Protein AF-A0A6V7LZA1-F1 (afdb_monomer_lite)

Organism: NCBI:txid1563983

Sequence (175 aa):
FEWQAIDECKSKISPNLWAVKDRGKIFFNINVDDVEKIQALRSIDNIYVVANIEYFKYADKTEEDEESQLLMFKESINENRDHMKKSLEIWKKMTHFPGKLYPSMEEYEAAKTLHEVEKEKIKNEKIENDNVKMVASRGCDPAEGNESTVLSFRVTCERTGNHKFDSNQIASLIG

pLDDT: mean 76.72, std 13.85, range [41.72, 94.38]

Structure (mmCIF, N/CA/C/O backbone):
data_AF-A0A6V7LZA1-F1
#
_entry.id   AF-A0A6V7LZA1-F1
#
loop_
_atom_site.group_PDB
_atom_site.id
_atom_site.type_symbol
_atom_site.label_atom_id
_atom_site.label_alt_id
_atom_site.label_comp_id
_atom_site.label_asym_id
_atom_site.label_entity_id
_atom_site.label_seq_id
_atom_site.pdbx_PDB_ins_code
_atom_site.Cartn_x
_atom_site.Cartn_y
_atom_site.Cartn_z
_atom_site.occupancy
_atom_site.B_iso_or_equiv
_atom_site.auth_seq_id
_atom_site.auth_comp_id
_atom_site.auth_asym_id
_atom_site.auth_atom_id
_atom_site.pdbx_PDB_model_num
ATOM 1 N N . PHE A 1 1 ? 21.806 -4.181 -6.916 1.00 86.31 1 PHE A N 1
ATOM 2 C CA . PHE A 1 1 ? 20.768 -5.230 -7.023 1.00 86.31 1 PHE A CA 1
ATOM 3 C C . PHE A 1 1 ? 19.509 -4.703 -7.708 1.00 86.31 1 PHE A C 1
ATOM 5 O O . PHE A 1 1 ? 18.864 -5.432 -8.444 1.00 86.31 1 PHE A O 1
ATOM 12 N N . GLU A 1 2 ? 19.210 -3.415 -7.562 1.00 92.38 2 GLU A N 1
ATOM 13 C CA . GLU A 1 2 ? 18.059 -2.717 -8.138 1.00 92.38 2 GLU A CA 1
ATOM 14 C C . GLU A 1 2 ? 17.986 -2.830 -9.669 1.00 92.38 2 GLU A C 1
ATOM 16 O O . GLU A 1 2 ? 16.919 -3.090 -10.208 1.00 92.38 2 GLU A O 1
ATOM 21 N N . TRP A 1 3 ? 19.115 -2.701 -10.378 1.00 92.94 3 TRP A N 1
ATOM 22 C CA . TRP A 1 3 ? 19.151 -2.883 -11.837 1.00 92.94 3 TRP A CA 1
ATOM 23 C C . TRP A 1 3 ? 18.788 -4.305 -12.268 1.00 92.94 3 TRP A C 1
ATOM 25 O O . TRP A 1 3 ? 17.999 -4.477 -13.186 1.00 92.94 3 TRP A O 1
ATOM 35 N N . GLN A 1 4 ? 19.286 -5.312 -11.549 1.00 93.81 4 GLN A N 1
ATOM 36 C CA . GLN A 1 4 ? 18.942 -6.708 -11.807 1.00 93.81 4 GLN A CA 1
ATOM 37 C C . GLN A 1 4 ? 17.446 -6.968 -11.575 1.00 93.81 4 GLN A C 1
ATOM 39 O O . GLN A 1 4 ? 16.822 -7.668 -12.365 1.00 93.81 4 GLN A O 1
ATOM 44 N N . ALA A 1 5 ? 16.857 -6.365 -10.537 1.00 93.38 5 ALA A N 1
ATOM 45 C CA . ALA A 1 5 ? 15.418 -6.440 -10.305 1.00 93.38 5 ALA A CA 1
ATOM 46 C C . ALA A 1 5 ? 14.613 -5.771 -11.434 1.00 93.38 5 ALA A C 1
ATOM 48 O O . ALA A 1 5 ? 13.620 -6.330 -11.888 1.00 93.38 5 ALA A O 1
ATOM 49 N N . ILE A 1 6 ? 15.066 -4.621 -11.948 1.00 93.62 6 ILE A N 1
ATOM 50 C CA . ILE A 1 6 ? 14.434 -3.956 -13.101 1.00 93.62 6 ILE A CA 1
ATOM 51 C C . ILE A 1 6 ? 14.493 -4.838 -14.352 1.00 93.62 6 ILE A C 1
ATOM 53 O O . ILE A 1 6 ? 13.484 -4.972 -15.048 1.00 93.62 6 ILE A O 1
ATOM 57 N N . ASP A 1 7 ? 15.645 -5.443 -14.635 1.00 94.38 7 ASP A N 1
ATOM 58 C CA . ASP A 1 7 ? 15.818 -6.320 -15.795 1.00 94.38 7 ASP A CA 1
ATOM 59 C C . ASP A 1 7 ? 14.941 -7.575 -15.681 1.00 94.38 7 ASP A C 1
ATOM 61 O O . ASP A 1 7 ? 14.301 -7.980 -16.655 1.00 94.38 7 ASP A O 1
ATOM 65 N N . GLU A 1 8 ? 14.832 -8.152 -14.480 1.00 94.31 8 GLU A N 1
ATOM 66 C CA . GLU A 1 8 ? 13.926 -9.269 -14.213 1.00 94.31 8 GLU A CA 1
ATOM 67 C C . GLU A 1 8 ? 12.459 -8.877 -14.447 1.00 94.31 8 GLU A C 1
ATOM 69 O O . GLU A 1 8 ? 11.737 -9.605 -15.135 1.00 94.31 8 GLU A O 1
ATOM 74 N N . CYS A 1 9 ? 12.028 -7.714 -13.948 1.00 92.75 9 CYS A N 1
ATOM 75 C CA . CYS A 1 9 ? 10.672 -7.213 -14.165 1.00 92.75 9 CYS A CA 1
ATOM 76 C C . CYS A 1 9 ? 10.370 -7.014 -15.658 1.00 92.75 9 CYS A C 1
ATOM 78 O O . CYS A 1 9 ? 9.309 -7.422 -16.131 1.00 92.75 9 CYS A O 1
ATOM 80 N N . LYS A 1 10 ? 11.303 -6.440 -16.427 1.00 92.88 10 LYS A N 1
ATOM 81 C CA . LYS A 1 10 ? 11.119 -6.249 -17.875 1.00 92.88 10 LYS A CA 1
ATOM 82 C C . LYS A 1 10 ? 11.044 -7.568 -18.641 1.00 92.88 10 LYS A C 1
ATOM 84 O O . LYS A 1 10 ? 10.273 -7.684 -19.587 1.00 92.88 10 LYS A O 1
ATOM 89 N N . SER A 1 11 ? 11.823 -8.562 -18.223 1.00 92.62 11 SER A N 1
ATOM 90 C CA . SER A 1 11 ? 11.848 -9.883 -18.855 1.00 92.62 11 SER A CA 1
ATOM 91 C C . SER A 1 11 ? 10.587 -10.703 -18.559 1.00 92.62 11 SER A C 1
ATOM 93 O O . SER A 1 11 ? 10.009 -11.303 -19.463 1.00 92.62 11 SER A O 1
ATOM 95 N N . LYS A 1 12 ? 10.131 -10.717 -17.298 1.00 91.19 12 LYS A N 1
ATOM 96 C CA . LYS A 1 12 ? 9.034 -11.589 -16.846 1.00 91.19 12 LYS A CA 1
ATOM 97 C C . LYS A 1 12 ? 7.644 -10.959 -16.925 1.00 91.19 12 LYS A C 1
ATOM 99 O O . LYS A 1 12 ? 6.669 -11.690 -17.081 1.00 91.19 12 LYS A O 1
ATOM 104 N N . ILE A 1 13 ? 7.535 -9.638 -16.782 1.00 90.88 13 ILE A N 1
ATOM 105 C CA . ILE A 1 13 ? 6.243 -8.939 -16.741 1.00 90.88 13 ILE A CA 1
ATOM 106 C C . ILE A 1 13 ? 5.939 -8.335 -18.108 1.00 90.88 13 ILE A C 1
ATOM 108 O O . ILE A 1 13 ? 4.997 -8.756 -18.777 1.00 90.88 13 ILE A O 1
ATOM 112 N N . SER A 1 14 ? 6.735 -7.347 -18.520 1.00 88.88 14 SER A N 1
ATOM 113 C CA . SER A 1 14 ? 6.555 -6.644 -19.788 1.00 88.88 14 SER A CA 1
ATOM 114 C C . SER A 1 14 ? 7.842 -5.928 -20.206 1.00 88.88 14 SER A C 1
ATOM 116 O O . SER A 1 14 ? 8.372 -5.145 -19.413 1.00 88.88 14 SER A O 1
ATOM 118 N N . PRO A 1 15 ? 8.310 -6.084 -21.460 1.00 88.44 15 PRO A N 1
ATOM 119 C CA . PRO A 1 15 ? 9.505 -5.391 -21.952 1.00 88.44 15 PRO A CA 1
ATOM 120 C C . PRO A 1 15 ? 9.412 -3.862 -21.864 1.00 88.44 15 PRO A C 1
ATOM 122 O O . PRO A 1 15 ? 10.424 -3.183 -21.697 1.00 88.44 15 PRO A O 1
ATOM 125 N N . ASN A 1 16 ? 8.190 -3.324 -21.938 1.00 88.25 16 ASN A N 1
ATOM 126 C CA . ASN A 1 16 ? 7.904 -1.889 -21.909 1.00 88.25 16 ASN A CA 1
ATOM 127 C C . ASN A 1 16 ? 7.603 -1.365 -20.495 1.00 88.25 16 ASN A C 1
ATOM 129 O O . ASN A 1 16 ? 7.091 -0.256 -20.345 1.00 88.25 16 ASN A O 1
ATOM 133 N N . LEU A 1 17 ? 7.882 -2.154 -19.454 1.00 89.69 17 LEU A N 1
ATOM 134 C CA . LEU A 1 17 ? 7.639 -1.754 -18.075 1.00 89.69 17 LEU A CA 1
ATOM 135 C C . LEU A 1 17 ? 8.499 -0.539 -17.700 1.00 89.69 17 LEU A C 1
ATOM 137 O O . LEU A 1 17 ? 9.735 -0.587 -17.724 1.00 89.69 17 LEU A O 1
ATOM 141 N N . TRP A 1 18 ? 7.827 0.538 -17.299 1.00 90.69 18 TRP A N 1
ATOM 142 C CA . TRP A 1 18 ? 8.476 1.701 -16.711 1.00 90.69 18 TRP A CA 1
ATOM 143 C C . TRP A 1 18 ? 8.736 1.458 -15.222 1.00 90.69 18 TRP A C 1
ATOM 145 O O . TRP A 1 18 ? 7.796 1.278 -14.446 1.00 90.69 18 TRP A O 1
ATOM 155 N N . ALA A 1 19 ? 10.013 1.463 -14.837 1.00 92.06 19 ALA A N 1
ATOM 156 C CA . ALA A 1 19 ? 10.451 1.279 -13.460 1.00 92.06 19 ALA A CA 1
ATOM 157 C C . ALA A 1 19 ? 11.422 2.390 -13.040 1.00 92.06 19 ALA A C 1
ATOM 159 O O . ALA A 1 19 ? 12.367 2.713 -13.762 1.00 92.06 19 ALA A O 1
ATOM 160 N N . VAL A 1 20 ? 11.197 2.951 -11.855 1.00 91.81 20 VAL A N 1
ATOM 161 C CA . VAL A 1 20 ? 12.027 3.981 -11.224 1.00 91.81 20 VAL A CA 1
ATOM 162 C C . VAL A 1 20 ? 12.777 3.351 -10.057 1.00 91.81 20 VAL A C 1
ATOM 164 O O . VAL A 1 20 ? 12.181 2.660 -9.234 1.00 91.81 20 VAL A O 1
ATOM 167 N N . LYS A 1 21 ? 14.088 3.585 -9.972 1.00 92.75 21 LYS A N 1
ATOM 168 C CA . LYS A 1 21 ? 14.922 3.082 -8.873 1.00 92.75 21 LYS A CA 1
ATOM 169 C C . LYS A 1 21 ? 15.137 4.140 -7.801 1.00 92.75 21 LYS A C 1
ATOM 171 O O . LYS A 1 21 ? 15.377 5.303 -8.116 1.00 92.75 21 LYS A O 1
ATOM 176 N N . ASP A 1 22 ? 15.183 3.689 -6.562 1.00 90.62 22 ASP A N 1
ATOM 177 C CA . ASP A 1 22 ? 15.712 4.420 -5.417 1.00 90.62 22 ASP A CA 1
ATOM 178 C C . ASP A 1 22 ? 16.571 3.449 -4.580 1.00 90.62 22 ASP A C 1
ATOM 180 O O . ASP A 1 22 ? 16.661 2.258 -4.887 1.00 90.62 22 ASP A O 1
ATOM 184 N N . ARG A 1 23 ? 17.283 3.933 -3.563 1.00 90.06 23 ARG A N 1
ATOM 185 C CA . ARG A 1 23 ? 18.192 3.100 -2.767 1.00 90.06 23 ARG A CA 1
ATOM 186 C C . ARG A 1 23 ? 17.425 1.951 -2.103 1.00 90.06 23 ARG A C 1
ATOM 188 O O . ARG A 1 23 ? 16.604 2.186 -1.220 1.00 90.06 23 ARG A O 1
ATOM 195 N N . GLY A 1 24 ? 17.727 0.713 -2.504 1.00 88.50 24 GLY A N 1
ATOM 196 C CA . GLY A 1 24 ? 17.109 -0.495 -1.953 1.00 88.50 24 GLY A CA 1
ATOM 197 C C . GLY A 1 24 ? 15.640 -0.717 -2.332 1.00 88.50 24 GLY A C 1
ATOM 198 O O . GLY A 1 24 ? 15.011 -1.595 -1.749 1.00 88.50 24 GLY A O 1
ATOM 199 N N . LYS A 1 25 ? 15.074 0.051 -3.274 1.00 91.31 25 LYS A N 1
ATOM 200 C CA . LYS A 1 25 ? 13.674 -0.099 -3.705 1.00 91.31 25 LYS A CA 1
ATOM 201 C C . LYS A 1 25 ? 13.485 0.269 -5.175 1.00 91.31 25 LYS A C 1
ATOM 203 O O . LYS A 1 25 ? 14.195 1.112 -5.721 1.00 91.31 25 LYS A O 1
ATOM 208 N N . ILE A 1 26 ? 12.505 -0.355 -5.816 1.00 93.19 26 ILE A N 1
ATOM 209 C CA . ILE A 1 26 ? 12.081 -0.015 -7.175 1.00 93.19 26 ILE A CA 1
ATOM 210 C C . ILE A 1 26 ? 10.573 0.217 -7.188 1.00 93.19 26 ILE A C 1
ATOM 212 O O . ILE A 1 26 ? 9.830 -0.468 -6.491 1.00 93.19 26 ILE A O 1
ATOM 216 N N . PHE A 1 27 ? 10.134 1.185 -7.982 1.00 92.25 27 PHE A N 1
ATOM 217 C CA . PHE A 1 27 ? 8.733 1.534 -8.177 1.00 92.25 27 PHE A CA 1
ATOM 218 C C . PHE A 1 27 ? 8.367 1.275 -9.626 1.00 92.25 27 PHE A C 1
ATOM 220 O O . PHE A 1 27 ? 9.089 1.696 -10.527 1.00 92.25 27 PHE A O 1
ATOM 227 N N . PHE A 1 28 ? 7.260 0.592 -9.865 1.00 92.12 28 PHE A N 1
ATOM 228 C CA . PHE A 1 28 ? 6.790 0.295 -11.209 1.00 92.12 28 PHE A CA 1
ATOM 229 C C . PHE A 1 28 ? 5.278 0.075 -11.185 1.00 92.12 28 PHE A C 1
ATOM 231 O O . PHE A 1 28 ? 4.717 -0.321 -10.164 1.00 92.12 28 PHE A O 1
ATOM 238 N N . ASN A 1 29 ? 4.628 0.337 -12.316 1.00 90.56 29 ASN A N 1
ATOM 239 C CA . ASN A 1 29 ? 3.186 0.160 -12.470 1.00 90.56 29 ASN A CA 1
ATOM 240 C C . ASN A 1 29 ? 2.900 -1.152 -13.194 1.00 90.56 29 ASN A C 1
ATOM 242 O O . ASN A 1 29 ? 3.566 -1.464 -14.178 1.00 90.56 29 ASN A O 1
ATOM 246 N N . ILE A 1 30 ? 1.885 -1.888 -12.750 1.00 89.56 30 ILE A N 1
ATOM 247 C CA . ILE A 1 30 ? 1.487 -3.170 -13.346 1.00 89.56 30 ILE A CA 1
ATOM 248 C C . ILE A 1 30 ? -0.020 -3.277 -13.515 1.00 89.56 30 ILE A C 1
ATOM 250 O O . ILE A 1 30 ? -0.787 -2.580 -12.848 1.00 89.56 30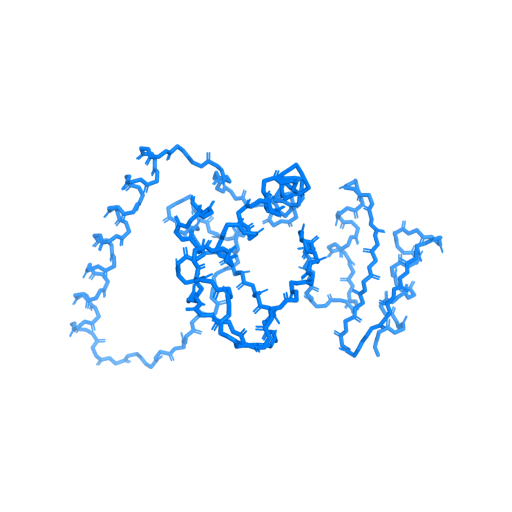 ILE A O 1
ATOM 254 N N . ASN A 1 31 ? -0.437 -4.181 -14.401 1.00 87.62 31 ASN A N 1
ATOM 255 C CA . ASN A 1 31 ? -1.826 -4.600 -14.478 1.00 87.62 31 ASN A CA 1
ATOM 256 C C . ASN A 1 31 ? -2.136 -5.614 -13.359 1.00 87.62 31 ASN A C 1
ATOM 258 O O . ASN A 1 31 ? -1.287 -6.416 -12.978 1.00 87.62 31 ASN A O 1
ATOM 262 N N . VAL A 1 32 ? -3.370 -5.600 -12.855 1.00 84.19 32 VAL A N 1
ATOM 263 C CA . VAL A 1 32 ? -3.872 -6.494 -11.796 1.00 84.19 32 VAL A CA 1
ATOM 264 C C . VAL A 1 32 ? -3.812 -7.973 -12.209 1.00 84.19 32 VAL A C 1
ATOM 266 O O . VAL A 1 32 ? -3.711 -8.864 -11.360 1.00 84.19 32 VAL A O 1
ATOM 269 N N . ASP A 1 33 ? -3.845 -8.243 -13.512 1.00 86.69 33 ASP A N 1
ATOM 270 C CA . ASP A 1 33 ? -3.711 -9.591 -14.074 1.00 86.69 33 ASP A CA 1
ATOM 271 C C . ASP A 1 33 ? -2.272 -10.123 -13.991 1.00 86.69 33 ASP A C 1
ATOM 273 O O . ASP A 1 33 ? -2.058 -11.330 -13.954 1.00 86.69 33 ASP A O 1
ATOM 277 N N . ASP A 1 34 ? -1.281 -9.235 -13.886 1.00 88.06 34 ASP A N 1
ATOM 278 C CA . ASP A 1 34 ? 0.138 -9.596 -13.831 1.00 88.06 34 ASP A CA 1
ATOM 279 C C . ASP A 1 34 ? 0.664 -9.772 -12.394 1.00 88.06 34 ASP A C 1
ATOM 281 O O . ASP A 1 34 ? 1.853 -10.026 -12.203 1.00 88.06 34 ASP A O 1
ATOM 285 N N . VAL A 1 35 ? -0.195 -9.663 -11.371 1.00 86.12 35 VAL A N 1
ATOM 286 C CA . VAL A 1 35 ? 0.198 -9.749 -9.947 1.00 86.12 35 VAL A CA 1
ATOM 287 C C . VAL A 1 35 ? 0.897 -11.075 -9.620 1.00 86.12 35 VAL A C 1
ATOM 289 O O . VAL A 1 35 ? 1.906 -11.079 -8.917 1.00 86.12 35 VAL A O 1
ATOM 292 N N . GLU A 1 36 ? 0.433 -12.190 -10.187 1.00 86.69 36 GLU A N 1
ATOM 293 C CA . GLU A 1 36 ? 1.045 -13.517 -9.998 1.00 86.69 36 GLU A CA 1
ATOM 294 C C . GLU A 1 36 ? 2.476 -13.579 -10.556 1.00 86.69 36 GLU A C 1
ATOM 296 O O . GLU A 1 36 ? 3.358 -14.220 -9.982 1.00 86.69 36 GLU A O 1
ATOM 301 N N . LYS A 1 37 ? 2.758 -12.845 -11.643 1.00 90.00 37 LYS A N 1
ATOM 302 C CA . LYS A 1 37 ? 4.109 -12.770 -12.220 1.00 90.00 37 LYS A CA 1
ATOM 303 C C . LYS A 1 37 ? 5.080 -12.059 -11.281 1.00 90.00 37 LYS A C 1
ATOM 305 O O . LYS A 1 37 ? 6.262 -12.398 -11.275 1.00 90.00 37 LYS A O 1
ATOM 310 N N . ILE A 1 38 ? 4.593 -11.103 -10.483 1.00 88.19 38 ILE A N 1
ATOM 311 C CA . ILE A 1 38 ? 5.414 -10.396 -9.490 1.00 88.19 38 ILE A CA 1
ATOM 312 C C . ILE A 1 38 ? 5.807 -11.338 -8.352 1.00 88.19 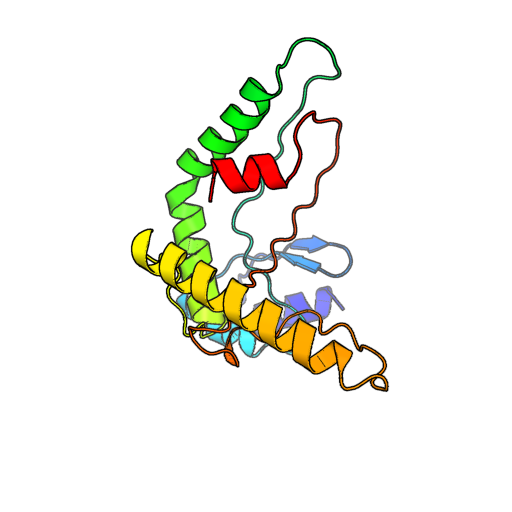38 ILE A C 1
ATOM 314 O O . ILE A 1 38 ? 6.962 -11.338 -7.936 1.00 88.19 38 ILE A O 1
ATOM 318 N N . GLN A 1 39 ? 4.887 -12.185 -7.887 1.00 84.69 39 GLN A N 1
ATOM 319 C CA . GLN A 1 39 ? 5.183 -13.176 -6.844 1.00 84.69 39 GLN A CA 1
ATOM 320 C C . GLN A 1 39 ? 6.264 -14.185 -7.274 1.00 84.69 39 GLN A C 1
ATOM 322 O O . GLN A 1 39 ? 6.946 -14.759 -6.432 1.00 84.69 39 GLN A O 1
ATOM 327 N N . ALA A 1 40 ? 6.460 -14.381 -8.583 1.00 88.50 40 ALA A N 1
ATOM 328 C CA . ALA A 1 40 ? 7.492 -15.256 -9.142 1.00 88.50 40 ALA A CA 1
ATOM 329 C C . ALA A 1 40 ? 8.868 -14.577 -9.346 1.00 88.50 40 ALA A C 1
ATOM 331 O O . ALA A 1 40 ? 9.796 -15.197 -9.896 1.00 88.50 40 ALA A O 1
ATOM 332 N N . LEU A 1 41 ? 9.015 -13.301 -8.973 1.00 91.00 41 LEU A N 1
ATOM 333 C CA . LEU A 1 41 ? 10.292 -12.588 -9.024 1.00 91.00 41 LEU A CA 1
ATOM 334 C C . LEU A 1 41 ? 11.212 -13.065 -7.900 1.00 91.00 41 LEU A C 1
ATOM 336 O O . LEU A 1 41 ? 10.770 -13.316 -6.785 1.00 91.00 41 LEU A O 1
ATOM 340 N N . ARG A 1 42 ? 12.506 -13.200 -8.199 1.00 90.75 42 ARG A N 1
ATOM 341 C CA . ARG A 1 42 ? 13.513 -13.653 -7.222 1.00 90.75 42 ARG A CA 1
ATOM 342 C C . ARG A 1 42 ? 14.483 -12.562 -6.797 1.00 90.75 42 ARG A C 1
ATOM 344 O O . ARG A 1 42 ? 15.174 -12.731 -5.802 1.00 90.75 42 ARG A O 1
ATOM 351 N N . SER A 1 43 ? 14.556 -11.467 -7.547 1.00 90.69 43 SER A N 1
ATOM 352 C CA . SER A 1 43 ? 15.411 -10.319 -7.226 1.00 90.69 43 SER A CA 1
ATOM 353 C C . SER A 1 43 ? 14.701 -9.284 -6.343 1.00 90.69 43 SER A C 1
ATOM 355 O O . SER A 1 43 ? 15.266 -8.220 -6.097 1.00 90.69 43 SER A O 1
ATOM 357 N N . ILE A 1 44 ? 13.466 -9.564 -5.906 1.00 89.12 44 ILE A N 1
ATOM 358 C CA . ILE A 1 44 ? 12.658 -8.708 -5.031 1.00 89.12 44 ILE A CA 1
ATOM 359 C C . ILE A 1 44 ? 12.283 -9.501 -3.783 1.00 89.12 44 ILE A C 1
ATOM 361 O O . ILE A 1 44 ? 11.645 -10.543 -3.888 1.00 89.12 44 ILE A O 1
ATOM 365 N N . ASP A 1 45 ? 12.638 -8.972 -2.613 1.00 86.12 45 ASP A N 1
ATOM 366 C CA . ASP A 1 45 ? 12.359 -9.634 -1.334 1.00 86.12 45 ASP A CA 1
ATOM 367 C C . ASP A 1 45 ? 10.952 -9.329 -0.808 1.00 86.12 45 ASP A C 1
ATOM 369 O O . ASP A 1 45 ? 10.291 -10.185 -0.234 1.00 86.12 45 ASP A O 1
ATOM 373 N N . ASN A 1 46 ? 10.504 -8.080 -0.966 1.00 86.81 46 ASN A N 1
ATOM 374 C CA . ASN A 1 46 ? 9.241 -7.594 -0.422 1.00 86.81 46 ASN A CA 1
ATOM 375 C C . ASN A 1 46 ? 8.501 -6.780 -1.474 1.00 86.81 46 ASN A C 1
ATOM 377 O O . ASN A 1 46 ? 9.103 -5.942 -2.150 1.00 86.81 46 ASN A O 1
ATOM 381 N N . ILE A 1 47 ? 7.189 -6.981 -1.564 1.00 87.44 47 ILE A N 1
ATOM 382 C CA . ILE A 1 47 ? 6.329 -6.235 -2.479 1.00 87.44 47 ILE A CA 1
ATOM 383 C C . ILE A 1 47 ? 5.328 -5.431 -1.658 1.00 87.44 47 ILE A C 1
ATOM 385 O O . ILE A 1 47 ? 4.660 -5.959 -0.772 1.00 87.44 47 ILE A O 1
ATOM 389 N N . TYR A 1 48 ? 5.234 -4.143 -1.971 1.00 87.06 48 TYR A N 1
ATOM 390 C CA . TYR A 1 48 ? 4.318 -3.215 -1.327 1.00 87.06 48 TYR A CA 1
ATOM 391 C C . TYR A 1 48 ? 3.371 -2.642 -2.374 1.00 87.06 48 TYR A C 1
ATOM 393 O O . TYR A 1 48 ? 3.810 -2.175 -3.426 1.00 87.06 48 TYR A O 1
ATOM 401 N N . VAL A 1 49 ? 2.074 -2.652 -2.072 1.00 87.56 49 VAL A N 1
ATOM 402 C CA . VAL A 1 49 ? 1.078 -1.922 -2.857 1.00 87.56 49 VAL A CA 1
ATOM 403 C C . VAL A 1 49 ? 1.044 -0.494 -2.332 1.00 87.56 49 VAL A C 1
ATOM 405 O O . VAL A 1 49 ? 0.710 -0.258 -1.171 1.00 87.56 49 VAL A O 1
ATOM 408 N N . VAL A 1 50 ? 1.418 0.462 -3.175 1.00 85.44 50 VAL A N 1
ATOM 409 C CA . VAL A 1 50 ? 1.391 1.877 -2.805 1.00 85.44 50 VAL A CA 1
ATOM 410 C C . VAL A 1 50 ? -0.021 2.412 -3.017 1.00 85.44 50 VAL A C 1
ATOM 412 O O . VAL A 1 50 ? -0.445 2.622 -4.150 1.00 85.44 50 VAL A O 1
ATOM 415 N N . ALA A 1 51 ? -0.752 2.602 -1.918 1.00 81.94 51 ALA A N 1
ATOM 416 C CA . ALA A 1 51 ? -2.161 2.983 -1.962 1.00 81.94 51 ALA A CA 1
ATOM 417 C C . ALA A 1 51 ? -2.391 4.497 -2.084 1.00 81.94 51 ALA A C 1
ATOM 419 O O . ALA A 1 51 ? -3.364 4.912 -2.702 1.00 81.94 51 ALA A O 1
ATOM 420 N N . ASN A 1 52 ? -1.508 5.327 -1.529 1.00 79.44 52 ASN A N 1
ATOM 421 C CA . ASN A 1 52 ? -1.532 6.772 -1.736 1.00 79.44 52 ASN A CA 1
ATOM 422 C C . ASN A 1 52 ? -0.118 7.353 -1.547 1.00 79.44 52 ASN A C 1
ATOM 424 O O . ASN A 1 52 ? 0.637 6.871 -0.699 1.00 79.44 52 ASN A O 1
ATOM 428 N N . ILE A 1 53 ? 0.239 8.367 -2.336 1.00 76.12 53 ILE A N 1
ATOM 429 C CA . ILE A 1 53 ? 1.428 9.200 -2.138 1.00 76.12 53 ILE A CA 1
ATOM 430 C C . ILE A 1 53 ? 0.963 10.651 -2.166 1.00 76.12 53 ILE A C 1
ATOM 432 O O . ILE A 1 53 ? 0.830 11.250 -3.233 1.00 76.12 53 ILE A O 1
ATOM 436 N N . GLU A 1 54 ? 0.763 11.224 -0.986 1.00 78.19 54 GLU A N 1
ATOM 437 C CA . GLU A 1 54 ? 0.412 12.631 -0.847 1.00 78.19 54 GLU A CA 1
ATOM 438 C C . GLU A 1 54 ? 1.389 13.372 0.051 1.00 78.19 54 GLU A C 1
ATOM 440 O O . GLU A 1 54 ? 1.883 12.855 1.055 1.00 78.19 54 GLU A O 1
ATOM 445 N N . TYR A 1 55 ? 1.658 14.614 -0.340 1.00 76.88 55 TYR A N 1
ATOM 446 C CA . TYR A 1 55 ? 2.539 15.518 0.376 1.00 76.88 55 TYR A CA 1
ATOM 447 C C . TYR A 1 55 ? 1.710 16.642 0.978 1.00 76.88 55 TYR A C 1
ATOM 449 O O . TYR A 1 55 ? 1.378 17.619 0.306 1.00 76.88 55 TYR A O 1
ATOM 457 N N . PHE A 1 56 ? 1.413 16.515 2.265 1.00 75.81 56 PHE A N 1
ATOM 458 C CA . PHE A 1 56 ? 0.766 17.572 3.029 1.00 75.81 56 PHE A CA 1
ATOM 459 C C . PHE A 1 56 ? 1.818 18.587 3.464 1.00 75.81 56 PHE A C 1
ATOM 461 O O . PHE A 1 56 ? 2.790 18.249 4.144 1.00 75.81 56 PHE A O 1
ATOM 468 N N . LYS A 1 57 ? 1.645 19.841 3.046 1.00 72.50 57 LYS A N 1
ATOM 469 C CA . LYS A 1 57 ? 2.462 20.951 3.533 1.00 72.50 57 LYS A CA 1
ATOM 470 C C . LYS A 1 57 ? 1.782 21.517 4.766 1.00 72.50 57 LYS A C 1
ATOM 472 O O . LYS A 1 57 ? 0.712 22.096 4.650 1.00 72.50 57 LYS A O 1
ATOM 477 N N . TYR A 1 58 ? 2.410 21.359 5.920 1.00 70.56 58 TYR A N 1
ATOM 478 C CA . TYR A 1 58 ? 1.953 22.010 7.142 1.00 70.56 58 TYR A CA 1
ATOM 479 C C . TYR A 1 58 ? 2.546 23.413 7.205 1.00 70.56 58 TYR A C 1
ATOM 481 O O . TYR A 1 58 ? 3.749 23.582 6.977 1.00 70.56 58 TYR A O 1
ATOM 489 N N . ALA A 1 59 ? 1.723 24.415 7.508 1.00 62.12 59 ALA A N 1
ATOM 490 C CA . ALA A 1 59 ? 2.234 25.751 7.771 1.00 62.12 59 ALA A CA 1
ATOM 491 C C . ALA A 1 59 ? 3.114 25.740 9.034 1.00 62.12 59 ALA A C 1
ATOM 493 O O . ALA A 1 59 ? 2.757 25.158 10.065 1.00 62.12 59 ALA A O 1
ATOM 494 N N . ASP A 1 60 ? 4.276 26.394 8.966 1.00 57.59 60 ASP A N 1
ATOM 495 C CA . ASP A 1 60 ? 5.189 26.516 10.099 1.00 57.59 60 ASP A CA 1
ATOM 496 C C . ASP A 1 60 ? 4.590 27.443 11.161 1.00 57.59 60 ASP A C 1
ATOM 498 O O . ASP A 1 60 ? 4.798 28.649 11.156 1.00 57.59 60 ASP A O 1
ATOM 502 N N . LYS A 1 61 ? 3.887 26.815 12.108 1.00 59.16 61 LYS A N 1
ATOM 503 C CA . LYS A 1 61 ? 3.440 27.348 13.397 1.00 59.16 61 LYS A CA 1
ATOM 504 C C . LYS A 1 61 ? 2.435 28.513 13.304 1.00 59.16 61 LYS A C 1
ATOM 506 O O . LYS A 1 61 ? 2.665 29.562 12.718 1.00 59.16 61 LYS A O 1
ATOM 511 N N . THR A 1 62 ? 1.375 28.348 14.096 1.00 55.50 62 THR A N 1
ATOM 512 C CA . THR A 1 62 ? 0.478 29.361 14.696 1.00 55.50 62 THR A CA 1
ATOM 513 C C . THR A 1 62 ? -0.915 29.601 14.101 1.00 55.50 62 THR A C 1
ATOM 515 O O . THR A 1 62 ? -1.754 30.030 14.883 1.00 55.50 62 THR A O 1
ATOM 518 N N . GLU A 1 63 ? -1.240 29.247 12.853 1.00 55.44 63 GLU A N 1
ATOM 519 C CA . GLU A 1 63 ? -2.606 29.515 12.326 1.00 55.44 63 GLU A CA 1
ATOM 520 C C . GLU A 1 63 ? -3.466 28.283 12.015 1.00 55.44 63 GLU A C 1
ATOM 522 O O . GLU A 1 63 ? -4.685 28.361 12.133 1.00 55.44 63 GLU A O 1
ATOM 527 N N . GLU A 1 64 ? -2.877 27.129 11.696 1.00 59.03 64 GLU A N 1
ATOM 528 C CA . GLU A 1 64 ? -3.670 25.910 11.505 1.00 59.03 64 GLU A CA 1
ATOM 529 C C . GLU A 1 64 ? -3.939 25.214 12.845 1.00 59.03 64 GLU A C 1
ATOM 531 O O . GLU A 1 64 ? -3.018 24.849 13.601 1.00 59.03 64 GLU A O 1
ATOM 536 N N . ASP A 1 65 ? -5.230 25.068 13.136 1.00 72.12 65 ASP A N 1
ATOM 537 C CA . ASP A 1 65 ? -5.734 24.249 14.228 1.00 72.12 65 ASP A CA 1
ATOM 538 C C . ASP A 1 65 ? -5.581 22.758 13.888 1.00 72.12 65 ASP A C 1
ATOM 540 O O . ASP A 1 65 ? -5.563 22.363 12.719 1.00 72.12 65 ASP A O 1
ATOM 544 N N . GLU A 1 66 ? -5.446 21.929 14.918 1.00 77.00 66 GLU A N 1
ATOM 545 C CA . GLU A 1 66 ? -5.367 20.469 14.804 1.00 77.00 66 GLU A CA 1
ATOM 546 C C . GLU A 1 66 ? -6.535 19.918 13.974 1.00 77.00 66 GLU A C 1
ATOM 548 O O . GLU A 1 66 ? -6.334 19.082 13.093 1.00 77.00 66 GLU A O 1
ATOM 553 N N . GLU A 1 67 ? -7.734 20.462 14.188 1.00 80.00 67 GLU A N 1
ATOM 554 C CA . GLU A 1 67 ? -8.957 20.090 13.478 1.00 80.00 67 GLU A CA 1
ATOM 555 C C . GLU A 1 67 ? -8.854 20.322 11.963 1.00 80.00 67 GLU A C 1
ATOM 557 O O . GLU A 1 67 ? -9.230 19.448 11.183 1.00 80.00 67 GLU A O 1
ATOM 562 N N . SER A 1 68 ? -8.260 21.438 11.527 1.00 80.12 68 SER A N 1
ATOM 563 C CA . SER A 1 68 ? -8.045 21.723 10.102 1.00 80.12 68 SER A CA 1
ATOM 564 C C . SER A 1 68 ? -7.076 20.730 9.466 1.00 80.12 68 SER A C 1
ATOM 566 O O . SER A 1 68 ? -7.301 20.268 8.348 1.00 80.12 68 SER A O 1
ATOM 568 N N . GLN A 1 69 ? -6.012 20.353 10.183 1.00 80.00 69 GLN A N 1
ATOM 569 C CA . GLN A 1 69 ? -5.062 19.352 9.694 1.00 80.00 69 GLN A CA 1
ATOM 570 C C . GLN A 1 69 ? -5.728 17.981 9.568 1.00 80.00 69 GLN A C 1
ATOM 572 O O . GLN A 1 69 ? -5.594 17.323 8.539 1.00 80.00 69 GLN A O 1
ATOM 577 N N . LEU A 1 70 ? -6.491 17.573 10.582 1.00 82.12 70 LEU A N 1
ATOM 578 C CA . LEU A 1 70 ? -7.262 16.332 10.571 1.00 82.12 70 LEU A CA 1
ATOM 579 C C . LEU A 1 70 ? -8.303 16.307 9.437 1.00 82.12 70 LEU A C 1
ATOM 581 O O . LEU A 1 70 ? -8.457 15.283 8.766 1.00 82.12 70 LEU A O 1
ATOM 585 N N . LEU A 1 71 ? -8.984 17.430 9.188 1.00 84.00 71 LEU A N 1
ATOM 586 C CA . LEU A 1 71 ? -9.972 17.556 8.119 1.00 84.00 71 LEU A CA 1
ATOM 587 C C . LEU A 1 71 ? -9.334 17.394 6.734 1.00 84.00 71 LEU A C 1
ATOM 589 O O . LEU A 1 71 ? -9.848 16.610 5.939 1.00 84.00 71 LEU A O 1
ATOM 593 N N . MET A 1 72 ? -8.183 18.027 6.480 1.00 84.06 72 MET A N 1
ATOM 594 C CA . MET A 1 72 ? -7.452 17.863 5.213 1.00 84.06 72 MET A CA 1
ATOM 595 C C . MET A 1 72 ? -7.113 16.394 4.922 1.00 84.06 72 MET A C 1
ATOM 597 O O . MET A 1 72 ? -7.272 15.927 3.796 1.00 84.06 72 MET A O 1
ATOM 601 N N . PHE A 1 73 ? -6.685 15.636 5.938 1.00 81.12 73 PHE A N 1
ATOM 602 C CA . PHE A 1 73 ? -6.429 14.198 5.788 1.00 81.12 73 PHE A CA 1
ATOM 603 C C . PHE A 1 73 ? -7.697 13.412 5.463 1.00 81.12 73 PHE A C 1
ATOM 605 O O . PHE A 1 73 ? -7.682 12.518 4.616 1.00 81.12 73 PHE A O 1
ATOM 612 N N . LYS A 1 74 ? -8.800 13.735 6.140 1.00 84.19 74 LYS A N 1
ATOM 613 C CA . LYS A 1 74 ? -10.086 13.078 5.908 1.00 84.19 74 LYS A CA 1
ATOM 614 C C . LYS A 1 74 ? -10.595 13.333 4.490 1.00 84.19 74 LYS A C 1
ATOM 616 O O . LYS A 1 74 ? -11.079 12.406 3.844 1.00 84.19 74 LYS A O 1
ATOM 621 N N . GLU A 1 75 ? -10.491 14.568 4.012 1.00 86.25 75 GLU A N 1
ATOM 622 C CA . GLU A 1 75 ? -10.892 14.958 2.659 1.00 86.25 75 GLU A CA 1
ATOM 623 C C . GLU A 1 75 ? -10.049 14.243 1.606 1.00 86.25 75 GLU A C 1
ATOM 625 O O . GLU A 1 75 ? -10.613 13.548 0.765 1.00 86.25 75 GLU A O 1
ATOM 630 N N . SER A 1 76 ? -8.721 14.278 1.736 1.00 84.50 76 SER A N 1
ATOM 631 C CA . SER A 1 76 ? -7.791 13.546 0.866 1.00 84.50 76 SER A CA 1
ATOM 632 C C . SER A 1 76 ? -8.145 12.058 0.734 1.00 84.50 76 SER A C 1
ATOM 634 O O . SER A 1 76 ? -8.195 11.495 -0.364 1.00 84.50 76 SER A O 1
ATOM 636 N N . ILE A 1 77 ? -8.442 11.392 1.851 1.00 83.00 77 ILE A N 1
ATOM 637 C CA . ILE A 1 77 ? -8.756 9.960 1.826 1.00 83.00 77 ILE A CA 1
ATOM 638 C C . ILE A 1 77 ? -10.124 9.704 1.202 1.00 83.00 77 ILE A C 1
ATOM 640 O O . ILE A 1 77 ? -10.291 8.708 0.498 1.00 83.00 77 ILE A O 1
ATOM 644 N N . ASN A 1 78 ? -11.092 10.595 1.421 1.00 84.69 78 ASN A N 1
ATOM 645 C CA . ASN A 1 78 ? -12.392 10.508 0.766 1.00 84.69 78 ASN A CA 1
ATOM 646 C C . ASN A 1 78 ? -12.278 10.708 -0.750 1.00 84.69 78 ASN A C 1
ATOM 648 O O . ASN A 1 78 ? -12.893 9.950 -1.499 1.00 84.69 78 ASN A O 1
ATOM 652 N N . GLU A 1 79 ? -11.466 11.663 -1.201 1.00 86.00 79 GLU A N 1
ATOM 653 C CA . GLU A 1 79 ? -11.188 11.898 -2.623 1.00 86.00 79 GLU A CA 1
ATOM 654 C C . GLU A 1 79 ? -10.510 10.686 -3.276 1.00 86.00 79 GLU A C 1
ATOM 656 O O . GLU A 1 79 ? -10.848 10.301 -4.395 1.00 86.00 79 GLU A O 1
ATOM 661 N N . ASN A 1 80 ? -9.618 10.013 -2.547 1.00 84.12 80 ASN A N 1
ATOM 662 C CA . ASN A 1 80 ? -8.891 8.839 -3.031 1.00 84.12 80 ASN A CA 1
ATOM 663 C C . ASN A 1 80 ? -9.524 7.501 -2.631 1.00 84.12 80 ASN A C 1
ATOM 665 O O . ASN A 1 80 ? -8.894 6.447 -2.778 1.00 84.12 80 ASN A O 1
ATOM 669 N N . ARG A 1 81 ? -10.768 7.501 -2.141 1.00 83.88 81 ARG A N 1
ATOM 670 C CA . ARG A 1 81 ? -11.414 6.305 -1.580 1.00 83.88 81 ARG A CA 1
ATOM 671 C C . ARG A 1 81 ? -11.457 5.144 -2.569 1.00 83.88 81 ARG A C 1
ATOM 673 O O . ARG A 1 81 ? -11.194 4.003 -2.189 1.00 83.88 81 ARG A O 1
ATOM 680 N N . ASP A 1 82 ? -11.733 5.428 -3.837 1.00 85.25 82 ASP A N 1
ATOM 681 C CA . ASP A 1 82 ? -11.792 4.408 -4.885 1.00 85.25 82 ASP A CA 1
ATOM 682 C C . ASP A 1 82 ? -10.410 3.815 -5.192 1.00 85.25 82 ASP A C 1
ATOM 684 O O . ASP A 1 82 ? -10.273 2.600 -5.358 1.00 85.25 82 ASP A O 1
ATOM 688 N N . HIS A 1 83 ? -9.363 4.647 -5.202 1.00 84.94 83 HIS A N 1
ATOM 689 C CA . HIS A 1 83 ? -7.985 4.191 -5.385 1.00 84.94 83 HIS A CA 1
ATOM 690 C C . HIS A 1 83 ? -7.506 3.346 -4.195 1.00 84.94 83 HIS A C 1
ATOM 692 O O . HIS A 1 83 ? -6.898 2.287 -4.380 1.00 84.94 83 HIS A O 1
ATOM 698 N N . MET A 1 84 ? -7.846 3.765 -2.974 1.00 82.75 84 MET A N 1
ATOM 699 C CA . MET A 1 84 ? -7.579 3.016 -1.745 1.00 82.75 84 MET A CA 1
ATOM 700 C C . MET A 1 84 ? -8.287 1.660 -1.762 1.00 82.75 84 MET A C 1
ATOM 702 O O . MET A 1 84 ? -7.663 0.632 -1.498 1.00 82.75 84 MET A O 1
ATOM 706 N N . LYS A 1 85 ? -9.565 1.633 -2.156 1.00 85.94 85 LYS A N 1
ATOM 707 C CA . LYS A 1 85 ? -10.336 0.394 -2.302 1.00 85.94 85 LYS A CA 1
ATOM 708 C C . LYS A 1 85 ? -9.696 -0.542 -3.323 1.00 85.94 85 LYS A C 1
ATOM 710 O O . LYS A 1 85 ? -9.454 -1.706 -3.019 1.00 85.94 85 LYS A O 1
ATOM 715 N N . LYS A 1 86 ? -9.337 -0.028 -4.502 1.00 87.50 86 LYS A N 1
ATOM 716 C CA . LYS A 1 86 ? -8.624 -0.800 -5.529 1.00 87.50 86 LYS A CA 1
ATOM 717 C C . LYS A 1 86 ? -7.304 -1.373 -5.002 1.00 87.50 86 LYS A C 1
ATOM 719 O O . LYS A 1 86 ? -6.998 -2.533 -5.258 1.00 87.50 86 LYS A O 1
ATOM 724 N N . SER A 1 87 ? -6.540 -0.579 -4.258 1.00 88.38 87 SER A N 1
ATOM 725 C CA . SER A 1 87 ? -5.261 -1.004 -3.680 1.00 88.38 87 SER A CA 1
ATOM 726 C C . SER A 1 87 ? -5.437 -2.124 -2.652 1.00 88.38 87 SER A C 1
ATOM 728 O O . SER A 1 87 ? -4.669 -3.084 -2.663 1.00 88.38 87 SER A O 1
ATOM 730 N N . LEU A 1 88 ? -6.474 -2.048 -1.812 1.00 86.50 88 LEU A N 1
ATOM 731 C CA . LEU A 1 88 ? -6.801 -3.089 -0.832 1.00 86.50 88 LEU A CA 1
ATOM 732 C C . LEU A 1 88 ? -7.269 -4.391 -1.491 1.00 86.50 88 LEU A C 1
ATOM 734 O O . LEU A 1 88 ? -6.872 -5.467 -1.050 1.00 86.50 88 LEU A O 1
ATOM 738 N N . GLU A 1 89 ? -8.047 -4.315 -2.570 1.00 87.38 89 GLU A N 1
ATOM 739 C CA . GLU A 1 89 ? -8.442 -5.498 -3.349 1.00 87.38 89 GLU A CA 1
ATOM 740 C C . GLU A 1 89 ? -7.230 -6.175 -4.009 1.00 87.38 89 GLU A C 1
ATOM 742 O O . GLU A 1 89 ? -7.083 -7.397 -3.950 1.00 87.38 89 GLU A O 1
ATOM 747 N N . ILE A 1 90 ? -6.310 -5.387 -4.582 1.00 87.69 90 ILE A N 1
ATOM 748 C CA . ILE A 1 90 ? -5.044 -5.907 -5.125 1.00 87.69 90 ILE A CA 1
ATOM 749 C C . ILE A 1 90 ? -4.224 -6.561 -4.014 1.00 87.69 90 ILE A C 1
ATOM 751 O O . ILE A 1 90 ? -3.724 -7.669 -4.199 1.00 87.69 90 ILE A O 1
ATOM 755 N N . TRP A 1 91 ? -4.111 -5.904 -2.857 1.00 87.38 91 TRP A N 1
ATOM 756 C CA . TRP A 1 91 ? -3.413 -6.453 -1.700 1.00 87.38 91 TRP A CA 1
ATOM 757 C C . TRP A 1 91 ? -4.028 -7.783 -1.255 1.00 87.38 91 TRP A C 1
ATOM 759 O O . TRP A 1 91 ? -3.291 -8.752 -1.107 1.00 87.38 91 TRP A O 1
ATOM 769 N N . LYS A 1 92 ? -5.360 -7.877 -1.140 1.00 86.06 92 LYS A N 1
ATOM 770 C CA . LYS A 1 92 ? -6.056 -9.120 -0.773 1.00 86.06 92 LYS A CA 1
ATOM 771 C C . LYS A 1 92 ? -5.800 -10.243 -1.770 1.00 86.06 92 LYS A C 1
ATOM 773 O O . LYS A 1 92 ? -5.525 -11.367 -1.355 1.00 86.06 92 LYS A O 1
ATOM 778 N N . LYS A 1 93 ? -5.862 -9.946 -3.073 1.00 84.75 93 LYS A N 1
ATOM 779 C CA . LYS A 1 93 ? -5.528 -10.914 -4.130 1.00 84.75 93 LYS A CA 1
ATOM 780 C C . LYS A 1 93 ? -4.075 -11.379 -4.005 1.00 84.75 93 LYS A C 1
ATOM 782 O O . LYS A 1 93 ? -3.790 -12.558 -4.164 1.00 84.75 93 LYS A O 1
ATOM 787 N N . MET A 1 94 ? -3.164 -10.460 -3.697 1.00 84.75 94 MET A N 1
ATOM 788 C CA . MET A 1 94 ? -1.736 -10.737 -3.606 1.00 84.75 94 MET A CA 1
ATOM 789 C C . MET A 1 94 ? -1.344 -11.539 -2.360 1.00 84.75 94 MET A C 1
ATOM 791 O O . MET A 1 94 ? -0.447 -12.372 -2.427 1.00 84.75 94 MET A O 1
ATOM 795 N N . THR A 1 95 ? -1.982 -11.303 -1.220 1.00 83.38 95 THR A N 1
ATOM 796 C CA . THR A 1 95 ? -1.669 -12.008 0.032 1.00 83.38 95 THR A CA 1
ATOM 797 C C . THR A 1 95 ? -2.538 -13.238 0.253 1.00 83.38 95 THR A C 1
ATOM 799 O O . THR A 1 95 ? -2.372 -13.911 1.260 1.00 83.38 95 THR A O 1
ATOM 802 N N . HIS A 1 96 ? -3.474 -13.534 -0.657 1.00 83.31 96 HIS A N 1
ATOM 803 C CA . HIS A 1 96 ? -4.512 -14.548 -0.449 1.00 83.31 96 HIS A CA 1
ATOM 804 C C . HIS A 1 96 ? -5.235 -14.361 0.891 1.00 83.31 96 HIS A C 1
ATOM 806 O O . HIS A 1 96 ? -5.595 -15.330 1.555 1.00 83.31 96 HIS A O 1
ATOM 812 N N . PHE A 1 97 ? -5.425 -13.100 1.293 1.00 82.44 97 PHE A N 1
ATOM 813 C CA . PHE A 1 97 ? -5.936 -12.766 2.613 1.00 82.44 97 PHE A CA 1
ATOM 814 C C . PHE A 1 97 ? -7.313 -13.416 2.832 1.00 82.44 97 PHE A C 1
ATOM 816 O O . PHE A 1 97 ? -8.266 -13.085 2.111 1.00 82.44 97 PHE A O 1
ATOM 823 N N . PRO A 1 98 ? -7.439 -14.315 3.827 1.00 76.81 98 PRO A N 1
ATOM 824 C CA . PRO A 1 98 ? -8.656 -15.092 4.030 1.00 76.81 98 PRO A CA 1
ATOM 825 C C . PRO A 1 98 ? -9.763 -14.279 4.706 1.00 76.81 98 PRO A C 1
ATOM 827 O O . PRO A 1 98 ? -10.919 -14.687 4.681 1.00 76.81 98 PRO A O 1
ATOM 830 N N . GLY A 1 99 ? -9.433 -13.125 5.291 1.00 76.88 99 GLY A N 1
ATOM 831 C CA . GLY A 1 99 ? -10.380 -12.308 6.037 1.00 76.88 99 GLY A CA 1
ATOM 832 C C . GLY A 1 99 ? -11.278 -11.402 5.191 1.00 76.88 99 GLY A C 1
ATOM 833 O O . GLY A 1 99 ? -11.132 -11.207 3.971 1.00 76.88 99 GLY A O 1
ATOM 834 N N . LYS A 1 100 ? -12.221 -10.775 5.894 1.00 80.31 100 LYS A N 1
ATOM 835 C CA . LYS A 1 100 ? -13.080 -9.714 5.362 1.00 80.31 100 LYS A CA 1
ATOM 836 C C . LYS A 1 100 ? -12.326 -8.383 5.414 1.00 80.31 100 LYS A C 1
ATOM 838 O O . LYS A 1 100 ? -11.871 -7.976 6.475 1.00 80.31 100 LYS A O 1
ATOM 843 N N . LEU A 1 101 ? -12.195 -7.702 4.270 1.00 78.81 101 LEU A N 1
ATOM 844 C CA . LEU A 1 101 ? -11.563 -6.370 4.206 1.00 78.81 101 LEU A CA 1
ATOM 845 C C . LEU A 1 101 ? -12.432 -5.285 4.846 1.00 78.81 101 LEU A C 1
ATOM 847 O O . LEU A 1 101 ? -11.910 -4.329 5.406 1.00 78.81 101 LEU A O 1
ATOM 851 N N . TYR A 1 102 ? -13.751 -5.438 4.730 1.00 80.69 102 TYR A N 1
ATOM 852 C CA . TYR A 1 102 ? -14.744 -4.473 5.189 1.00 80.69 102 TYR A CA 1
ATOM 853 C C . TYR A 1 102 ? -15.772 -5.192 6.073 1.00 80.69 102 TYR A C 1
ATOM 855 O O . TYR A 1 102 ? -16.866 -5.498 5.594 1.00 80.69 102 TYR A O 1
ATOM 863 N N . PRO A 1 103 ? -15.410 -5.559 7.315 1.00 80.69 103 PRO A N 1
ATOM 864 C CA . PRO A 1 103 ? -16.375 -6.100 8.266 1.00 80.69 103 PRO A CA 1
ATOM 865 C C . PRO A 1 103 ? -17.446 -5.051 8.595 1.00 80.69 103 PRO A C 1
ATOM 867 O O . PRO A 1 103 ? -17.193 -3.845 8.520 1.00 80.69 103 PRO A O 1
ATOM 870 N N . SER A 1 104 ? -18.648 -5.497 8.959 1.00 84.19 104 SER A N 1
ATOM 871 C CA . SER A 1 104 ? -19.652 -4.586 9.520 1.00 84.19 104 SER A CA 1
ATOM 872 C C . SER A 1 104 ? -19.217 -4.086 10.905 1.00 84.19 104 SER A C 1
ATOM 874 O O . SER A 1 104 ? -18.371 -4.699 11.558 1.00 84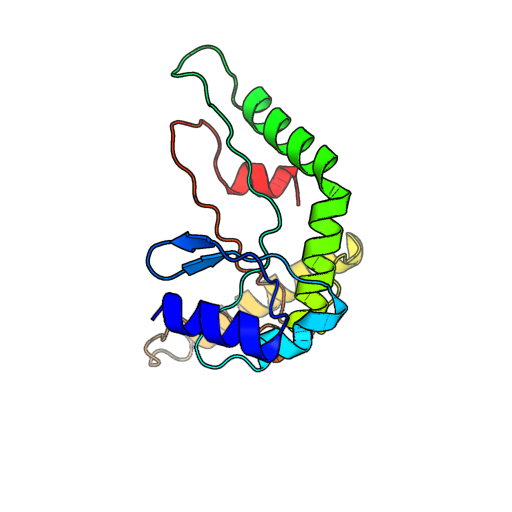.19 104 SER A O 1
ATOM 876 N N . MET A 1 105 ? -19.813 -2.989 11.387 1.00 81.88 105 MET A N 1
ATOM 877 C CA . MET A 1 105 ? -19.524 -2.490 12.742 1.00 81.88 105 MET A CA 1
ATOM 878 C C . MET A 1 105 ? -19.845 -3.535 13.817 1.00 81.88 105 MET A C 1
ATOM 880 O O . MET A 1 105 ? -19.070 -3.708 14.750 1.00 81.88 105 MET A O 1
ATOM 884 N N . GLU A 1 106 ? -20.931 -4.290 13.645 1.00 86.69 106 GLU A N 1
ATOM 885 C CA . GLU A 1 106 ? -21.314 -5.372 14.559 1.00 86.69 106 GLU A CA 1
ATOM 886 C C . GLU A 1 106 ? -20.279 -6.508 14.561 1.00 86.69 106 GLU A C 1
ATOM 888 O O . GLU A 1 106 ? -19.887 -7.002 15.618 1.00 86.69 106 GLU A O 1
ATOM 893 N N . GLU A 1 107 ? -19.791 -6.903 13.379 1.00 82.75 107 GLU A N 1
ATOM 894 C CA . GLU A 1 107 ? -18.742 -7.920 13.241 1.00 82.75 107 GLU A CA 1
ATOM 895 C C . GLU A 1 107 ? -17.419 -7.452 13.859 1.00 82.75 107 GLU A C 1
ATOM 897 O O . GLU A 1 107 ? -16.736 -8.233 14.525 1.00 82.75 107 GLU A O 1
ATOM 902 N N . TYR A 1 108 ? -17.069 -6.177 13.674 1.00 80.44 108 TYR A N 1
ATOM 903 C CA . TYR A 1 108 ? -15.880 -5.573 14.268 1.00 80.44 108 TYR A CA 1
ATOM 904 C C . TYR A 1 108 ? -15.959 -5.539 15.798 1.00 80.44 108 TYR A C 1
ATOM 906 O O . TYR A 1 108 ? -15.009 -5.943 16.469 1.00 80.44 108 TYR A O 1
ATOM 914 N N . GLU A 1 109 ? -17.085 -5.106 16.369 1.00 83.00 109 GLU A N 1
ATOM 915 C CA . GLU A 1 109 ? -17.287 -5.075 17.822 1.00 83.00 109 GLU A CA 1
ATOM 916 C C . GLU A 1 109 ? -17.248 -6.484 18.433 1.00 83.00 109 GLU A C 1
ATOM 918 O O . GLU A 1 109 ? -16.592 -6.708 19.458 1.00 83.00 109 GLU A O 1
ATOM 923 N N . ALA A 1 110 ? -17.873 -7.462 17.773 1.00 84.38 110 ALA A N 1
ATOM 924 C CA . ALA A 1 110 ? -17.802 -8.863 18.178 1.00 84.38 110 ALA A CA 1
ATOM 925 C C . ALA A 1 110 ? -16.359 -9.401 18.132 1.00 84.38 110 ALA A C 1
ATOM 927 O O . ALA A 1 110 ? -15.900 -10.034 19.082 1.00 84.38 110 ALA A O 1
ATOM 928 N N . ALA A 1 111 ? -15.601 -9.111 17.071 1.00 79.94 111 ALA A N 1
ATOM 929 C CA . ALA A 1 111 ? -14.203 -9.528 16.961 1.00 79.94 111 ALA A CA 1
ATOM 930 C C . ALA A 1 111 ? -13.304 -8.845 18.005 1.00 79.94 111 ALA A C 1
ATOM 932 O O . ALA A 1 111 ? -12.450 -9.493 18.612 1.00 79.94 111 ALA A O 1
ATOM 933 N N . LYS A 1 112 ? -13.515 -7.548 18.262 1.00 80.25 112 LYS A N 1
ATOM 934 C CA . LYS A 1 112 ? -12.769 -6.778 19.264 1.00 80.25 112 LYS A CA 1
ATOM 935 C C . LYS A 1 112 ? -12.966 -7.344 20.669 1.00 80.25 112 LYS A C 1
ATOM 937 O O . LYS A 1 112 ? -11.986 -7.554 21.380 1.00 80.25 112 LYS A O 1
ATOM 942 N N . THR A 1 113 ? -14.210 -7.629 21.053 1.00 82.81 113 THR A N 1
ATOM 943 C CA . THR A 1 113 ? -14.519 -8.216 22.368 1.00 82.81 113 THR A CA 1
ATOM 944 C C . THR A 1 113 ? -13.906 -9.608 22.527 1.00 82.81 113 THR A C 1
ATOM 946 O O . THR A 1 113 ? -13.301 -9.893 23.561 1.00 82.81 113 THR A O 1
ATOM 949 N N . LEU 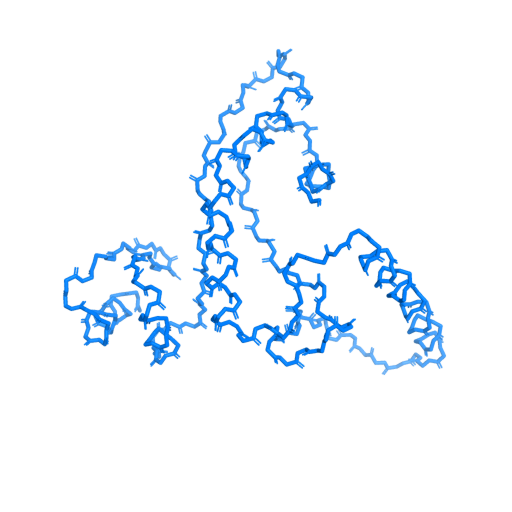A 1 114 ? -13.973 -10.457 21.494 1.00 81.12 114 LEU A N 1
ATOM 950 C CA . LEU A 1 114 ? -13.296 -11.759 21.487 1.00 81.12 114 LEU A CA 1
ATOM 951 C C . LEU A 1 114 ? -11.776 -11.617 21.659 1.00 81.12 114 LEU A C 1
ATOM 953 O O . LEU A 1 114 ? -11.188 -12.319 22.483 1.00 81.12 114 LEU A O 1
ATOM 957 N N . HIS A 1 115 ? -11.154 -10.683 20.935 1.00 76.50 115 HIS A N 1
ATOM 958 C CA . HIS A 1 115 ? -9.715 -10.440 21.011 1.00 76.50 115 HIS A CA 1
ATOM 959 C C . HIS A 1 115 ? -9.273 -9.922 22.388 1.00 76.50 115 HIS A C 1
ATOM 961 O O . HIS A 1 115 ? -8.245 -10.352 22.908 1.00 76.50 115 HIS A O 1
ATOM 967 N N . GLU A 1 116 ? -10.043 -9.025 23.010 1.00 80.12 116 GLU A N 1
ATOM 968 C CA . GLU A 1 116 ? -9.778 -8.542 24.372 1.00 80.12 116 GLU A CA 1
ATOM 969 C C . GLU A 1 116 ? -9.834 -9.687 25.393 1.00 80.12 116 GLU A C 1
ATOM 971 O O . GLU A 1 116 ? -8.928 -9.824 26.219 1.00 80.12 116 GLU A O 1
ATOM 976 N N . VAL A 1 117 ? -10.837 -10.567 25.288 1.00 81.75 117 VAL A N 1
ATOM 977 C CA . VAL A 1 117 ? -10.960 -11.758 26.145 1.00 81.75 117 VAL A CA 1
ATOM 978 C C . VAL A 1 117 ? -9.784 -12.719 25.943 1.00 81.75 117 VAL A C 1
ATOM 980 O O . VAL A 1 117 ? -9.235 -13.234 26.917 1.00 81.75 117 VAL A O 1
ATOM 983 N N . GLU A 1 118 ? -9.376 -12.971 24.699 1.00 79.19 118 GLU A N 1
ATOM 984 C CA . GLU A 1 118 ? -8.250 -13.855 24.381 1.00 79.19 118 GLU A CA 1
ATOM 985 C C . GLU A 1 118 ? -6.910 -13.279 24.859 1.00 79.19 118 GLU A C 1
ATOM 987 O O . GLU A 1 118 ? -6.094 -13.991 25.445 1.00 79.19 118 GLU A O 1
ATOM 992 N N . LYS A 1 119 ? -6.701 -11.969 24.700 1.00 77.38 119 LYS A N 1
ATOM 993 C CA . LYS A 1 119 ? -5.505 -11.272 25.181 1.00 77.38 119 LYS A CA 1
ATOM 994 C C . LYS A 1 119 ? -5.361 -11.359 26.700 1.00 77.38 119 LYS A C 1
ATOM 996 O O . LYS A 1 119 ? -4.252 -11.600 27.180 1.00 77.38 119 LYS A O 1
ATOM 1001 N N . GLU A 1 120 ? -6.451 -11.197 27.450 1.00 76.81 120 GLU A N 1
ATOM 1002 C CA . GLU A 1 120 ? -6.437 -11.351 28.911 1.00 76.81 120 GLU A CA 1
ATOM 1003 C C . GLU A 1 120 ? -6.192 -12.809 29.333 1.00 76.81 120 GLU A C 1
ATOM 1005 O O . GLU A 1 120 ? -5.426 -13.046 30.266 1.00 76.81 120 GLU A O 1
ATOM 1010 N N . LYS A 1 121 ? -6.726 -13.803 28.604 1.00 76.62 121 LYS A N 1
ATOM 1011 C CA . LYS A 1 121 ? -6.390 -15.225 28.830 1.00 76.62 121 LYS A CA 1
ATOM 1012 C C . LYS A 1 121 ? -4.903 -15.501 28.619 1.00 76.62 121 LYS A C 1
ATOM 1014 O O . LYS A 1 121 ? -4.252 -16.020 29.518 1.00 76.62 121 LYS A O 1
ATOM 1019 N N . ILE A 1 122 ? -4.345 -15.070 27.486 1.00 73.81 122 ILE A N 1
ATOM 1020 C CA . ILE A 1 122 ? -2.919 -15.237 27.163 1.00 73.81 122 ILE A CA 1
ATOM 1021 C C . ILE A 1 122 ? -2.035 -14.535 28.200 1.00 73.81 122 ILE A C 1
ATOM 1023 O O . ILE A 1 122 ? -0.965 -15.031 28.546 1.00 73.81 122 ILE A O 1
ATOM 1027 N N . LYS A 1 123 ? -2.444 -13.361 28.687 1.00 72.25 123 LYS A N 1
ATOM 1028 C CA . LYS A 1 123 ? -1.712 -12.628 29.724 1.00 72.25 123 LYS A CA 1
ATOM 1029 C C . LYS A 1 123 ? -1.730 -13.383 31.055 1.00 72.25 123 LYS A C 1
ATOM 1031 O O . LYS A 1 123 ? -0.679 -13.492 31.676 1.00 72.25 123 LYS A O 1
ATOM 1036 N N . ASN A 1 124 ? -2.872 -13.946 31.444 1.00 65.12 124 ASN A N 1
ATOM 1037 C CA . ASN A 1 124 ? -3.004 -14.741 32.665 1.00 65.12 124 ASN A CA 1
ATOM 1038 C C . ASN A 1 124 ? -2.226 -16.068 32.580 1.00 65.12 124 ASN A C 1
ATOM 1040 O O . ASN A 1 124 ? -1.491 -16.391 33.506 1.00 65.12 124 ASN A O 1
ATOM 1044 N N . GLU A 1 125 ? -2.277 -16.774 31.447 1.00 62.81 125 GLU A N 1
ATOM 1045 C CA . GLU A 1 125 ? -1.505 -18.008 31.205 1.00 62.81 125 GLU A CA 1
ATOM 1046 C C . GLU A 1 125 ? 0.015 -17.757 31.134 1.00 62.81 125 GLU A C 1
ATOM 1048 O O . GLU A 1 125 ? 0.816 -18.603 31.533 1.00 62.81 125 GLU A O 1
ATOM 1053 N N . LYS A 1 126 ? 0.442 -16.578 30.659 1.00 59.28 126 LYS A N 1
ATOM 1054 C CA . LYS A 1 126 ? 1.859 -16.171 30.648 1.00 59.28 126 LYS A CA 1
ATOM 1055 C C . LYS A 1 126 ? 2.400 -15.829 32.033 1.00 59.28 126 LYS A C 1
ATOM 1057 O O . LYS A 1 126 ? 3.585 -16.043 32.256 1.00 59.28 126 LYS A O 1
ATOM 1062 N N . ILE A 1 127 ? 1.564 -15.322 32.942 1.00 57.94 127 ILE A N 1
ATOM 1063 C CA . ILE A 1 127 ? 1.954 -15.058 34.339 1.00 57.94 127 ILE A CA 1
ATOM 1064 C C . ILE A 1 127 ? 2.236 -16.377 35.087 1.00 57.94 127 ILE A C 1
ATOM 1066 O O . ILE A 1 127 ? 3.035 -16.388 36.018 1.00 57.94 127 ILE A O 1
ATOM 1070 N N . GLU A 1 128 ? 1.655 -17.502 34.655 1.00 55.06 128 GLU A N 1
ATOM 1071 C CA . GLU A 1 128 ? 1.909 -18.824 35.249 1.00 55.06 128 GLU A CA 1
ATOM 1072 C C . GLU A 1 128 ? 3.148 -19.551 34.681 1.00 55.06 128 GLU A C 1
ATOM 1074 O O . GLU A 1 128 ? 3.652 -20.472 35.320 1.00 55.06 128 GLU A O 1
ATOM 1079 N N . ASN A 1 129 ? 3.687 -19.138 33.525 1.00 54.06 129 ASN A N 1
ATOM 1080 C CA . ASN A 1 129 ? 4.828 -19.786 32.858 1.00 54.06 129 ASN A CA 1
ATOM 1081 C C . ASN A 1 129 ? 5.987 -18.803 32.590 1.00 54.06 129 ASN A C 1
ATOM 1083 O O . ASN A 1 129 ? 6.351 -18.508 31.446 1.00 54.06 129 ASN A O 1
ATOM 1087 N N . ASP A 1 130 ? 6.619 -18.328 33.662 1.00 51.00 130 ASP A N 1
ATOM 1088 C CA . ASP A 1 130 ? 7.878 -17.579 33.607 1.00 51.00 130 ASP A CA 1
ATOM 1089 C C . ASP A 1 130 ? 9.039 -18.501 33.193 1.00 51.00 130 ASP A C 1
ATOM 1091 O O . ASP A 1 130 ? 9.686 -19.090 34.055 1.00 51.00 130 ASP A O 1
ATOM 1095 N N . ASN A 1 131 ? 9.302 -18.667 31.883 1.00 47.47 131 ASN A N 1
ATOM 1096 C CA . ASN A 1 131 ? 10.641 -18.997 31.333 1.00 47.47 131 ASN A CA 1
ATOM 1097 C C . ASN A 1 131 ? 10.743 -19.058 29.788 1.00 47.47 131 ASN A C 1
ATOM 1099 O O . ASN A 1 131 ? 11.511 -19.855 29.246 1.00 47.47 131 ASN A O 1
ATOM 1103 N N . VAL A 1 132 ? 10.049 -18.202 29.027 1.00 44.25 132 VAL A N 1
ATOM 1104 C CA . VAL A 1 132 ? 10.294 -18.108 27.570 1.00 44.25 132 VAL A CA 1
ATOM 1105 C C . VAL A 1 132 ? 10.691 -16.689 27.174 1.00 44.25 132 VAL A C 1
ATOM 1107 O O . VAL A 1 132 ? 9.884 -15.762 27.184 1.00 44.25 132 VAL A O 1
ATOM 1110 N N . LYS A 1 133 ? 11.971 -16.524 26.808 1.00 43.31 133 LYS A N 1
ATOM 1111 C CA . LYS A 1 133 ? 12.505 -15.293 26.211 1.00 43.31 133 LYS A CA 1
ATOM 1112 C C . LYS A 1 133 ? 11.700 -14.951 24.958 1.00 43.31 133 LYS A C 1
ATOM 1114 O O . LYS A 1 133 ? 11.678 -15.721 24.001 1.00 43.31 133 LYS A O 1
ATOM 1119 N N . MET A 1 134 ? 11.069 -13.780 24.973 1.00 44.75 134 MET A N 1
ATOM 1120 C CA . MET A 1 134 ? 10.276 -13.276 23.859 1.00 44.75 134 MET A CA 1
ATOM 1121 C C . MET A 1 134 ? 11.140 -13.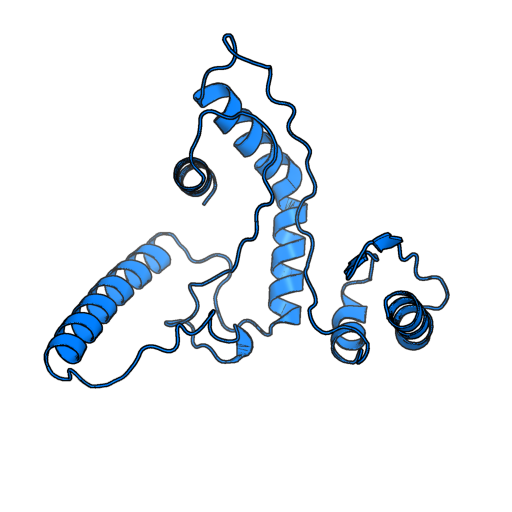070 22.611 1.00 44.75 134 MET A C 1
ATOM 1123 O O . MET A 1 134 ? 12.008 -12.199 22.581 1.00 44.75 134 MET A O 1
ATOM 1127 N N . VAL A 1 135 ? 10.839 -13.812 21.548 1.00 41.72 135 VAL A N 1
ATOM 1128 C CA . VAL A 1 135 ? 11.084 -13.334 20.187 1.00 41.72 135 VAL A CA 1
ATOM 1129 C C . VAL A 1 135 ? 9.843 -12.535 19.813 1.00 41.72 135 VAL A C 1
ATOM 1131 O O . VAL A 1 135 ? 8.758 -13.097 19.693 1.00 41.72 135 VAL A O 1
ATOM 1134 N N . ALA A 1 136 ? 9.968 -11.214 19.696 1.00 42.28 136 ALA A N 1
ATOM 1135 C CA . ALA A 1 136 ? 8.883 -10.372 19.206 1.00 42.28 136 ALA A CA 1
ATOM 1136 C C . ALA A 1 136 ? 8.553 -10.790 17.760 1.00 42.28 136 ALA A C 1
ATOM 1138 O O . ALA A 1 136 ? 9.283 -10.427 16.835 1.00 42.28 136 ALA A O 1
ATOM 1139 N N . SER A 1 137 ? 7.500 -11.592 17.556 1.00 49.41 137 SER A N 1
ATOM 1140 C CA . SER A 1 137 ? 7.055 -11.971 16.213 1.00 49.41 137 SER A CA 1
ATOM 1141 C C . SER A 1 137 ? 6.553 -10.712 15.510 1.00 49.41 137 SER A C 1
ATOM 1143 O O . SER A 1 137 ? 5.552 -10.117 15.913 1.00 49.41 137 SER A O 1
ATOM 1145 N N . ARG A 1 138 ? 7.279 -10.265 14.485 1.00 45.59 138 ARG A N 1
ATOM 1146 C CA . ARG A 1 138 ? 6.959 -9.084 13.671 1.00 45.59 138 ARG A CA 1
ATOM 1147 C C . ARG A 1 138 ? 5.782 -9.360 12.720 1.00 45.59 138 ARG A C 1
ATOM 1149 O O . ARG A 1 138 ? 5.938 -9.234 11.511 1.00 45.59 138 ARG A O 1
ATOM 1156 N N . GLY A 1 139 ? 4.620 -9.703 13.275 1.00 54.00 139 GLY A N 1
ATOM 1157 C CA . GLY A 1 139 ? 3.434 -10.112 12.518 1.00 54.00 139 GLY A CA 1
ATOM 1158 C C . GLY A 1 139 ? 3.509 -11.558 12.015 1.00 54.00 139 GLY A C 1
ATOM 1159 O O . GLY A 1 139 ? 4.590 -12.139 11.934 1.00 54.00 139 GLY A O 1
ATOM 1160 N N . CYS A 1 140 ? 2.340 -12.131 11.728 1.00 55.69 140 CYS A N 1
ATOM 1161 C CA . CYS A 1 140 ? 2.180 -13.390 10.997 1.00 55.69 140 CYS A CA 1
ATOM 1162 C C . CYS A 1 140 ? 2.002 -13.072 9.504 1.00 55.69 140 CYS A C 1
ATOM 1164 O O . CYS A 1 140 ? 1.543 -11.972 9.178 1.00 55.69 140 CYS A O 1
ATOM 1166 N N . ASP A 1 141 ? 2.339 -14.004 8.610 1.00 61.62 141 ASP A N 1
ATOM 1167 C CA . ASP A 1 141 ? 1.947 -13.876 7.206 1.00 61.62 141 ASP A CA 1
ATOM 1168 C C . ASP A 1 141 ? 0.405 -13.800 7.133 1.00 61.62 141 ASP A C 1
ATOM 1170 O O . ASP A 1 141 ? -0.269 -14.687 7.667 1.00 61.62 141 ASP A O 1
ATOM 1174 N N . PRO A 1 142 ? -0.186 -12.755 6.517 1.00 64.19 142 PRO A N 1
ATOM 1175 C CA . PRO A 1 142 ? -1.635 -12.654 6.361 1.00 64.19 142 PRO A CA 1
ATOM 1176 C C . PRO A 1 142 ? -2.268 -13.867 5.662 1.00 64.19 142 PRO A C 1
ATOM 1178 O O . PRO A 1 142 ? -3.454 -14.113 5.876 1.00 64.19 142 PRO A O 1
ATOM 1181 N N . ALA A 1 143 ? -1.502 -14.609 4.852 1.00 64.50 143 ALA A N 1
ATOM 1182 C CA . ALA A 1 143 ? -1.937 -15.835 4.184 1.00 64.50 143 ALA A CA 1
ATOM 1183 C C . ALA A 1 143 ? -2.074 -17.034 5.140 1.00 64.50 143 ALA A C 1
ATOM 1185 O O . ALA A 1 143 ? -2.870 -17.937 4.891 1.00 64.50 143 ALA A O 1
ATOM 1186 N N . GLU A 1 144 ? -1.297 -17.059 6.226 1.00 65.31 144 GLU A N 1
ATOM 1187 C CA . GLU A 1 144 ? -1.256 -18.170 7.189 1.00 65.31 144 GLU A CA 1
ATOM 1188 C C . GLU A 1 144 ? -2.232 -17.982 8.360 1.00 65.31 144 GLU A C 1
ATOM 1190 O O . GLU A 1 144 ? -2.393 -18.868 9.202 1.00 65.31 144 GLU A O 1
ATOM 1195 N N . GLY A 1 145 ? -2.889 -16.824 8.440 1.00 63.00 145 GLY A N 1
ATOM 1196 C CA . GLY A 1 145 ? -3.851 -16.528 9.492 1.00 63.00 145 GLY A CA 1
ATOM 1197 C C . GLY A 1 145 ? -5.261 -17.067 9.228 1.00 63.00 145 GLY A C 1
ATOM 1198 O O . GLY A 1 145 ? -5.632 -17.448 8.124 1.00 63.00 145 GLY A O 1
ATOM 1199 N N . ASN A 1 146 ? -6.078 -17.077 10.275 1.00 61.78 146 ASN A N 1
ATOM 1200 C CA . ASN A 1 146 ? -7.516 -17.357 10.223 1.00 61.78 146 ASN A CA 1
ATOM 1201 C C . ASN A 1 146 ? -8.329 -16.060 10.428 1.00 61.78 146 ASN A C 1
ATOM 1203 O O . ASN A 1 146 ? -7.796 -15.070 10.928 1.00 61.78 146 ASN A O 1
ATOM 1207 N N . GLU A 1 147 ? -9.624 -16.045 10.088 1.00 58.38 147 GLU A N 1
ATOM 1208 C CA . GLU A 1 147 ? -10.461 -14.833 10.229 1.00 58.38 147 GLU A CA 1
ATOM 1209 C C . GLU A 1 147 ? -10.417 -14.215 11.643 1.00 58.38 147 GLU A C 1
ATOM 1211 O O . GLU A 1 147 ? -10.488 -12.998 11.776 1.00 58.38 147 GLU A O 1
ATOM 1216 N N . SER A 1 148 ? -10.231 -15.025 12.692 1.00 58.66 148 SER A N 1
ATOM 1217 C CA . SER A 1 148 ? -10.110 -14.561 14.084 1.00 58.66 148 SER A CA 1
ATOM 1218 C C . SER A 1 148 ? -8.736 -13.992 14.476 1.00 58.66 148 SER A C 1
ATOM 1220 O O . SER A 1 148 ? -8.632 -13.332 15.504 1.00 58.66 148 SER A O 1
ATOM 1222 N N . THR A 1 149 ? -7.674 -14.237 13.701 1.00 56.72 149 THR A N 1
ATOM 1223 C CA . THR A 1 149 ? -6.283 -13.868 14.053 1.00 56.72 149 THR A CA 1
ATOM 1224 C C . THR A 1 149 ? -5.740 -12.716 13.219 1.00 56.72 149 THR A C 1
ATOM 1226 O O . THR A 1 149 ? -4.776 -12.071 13.637 1.00 56.72 149 THR A O 1
ATOM 1229 N N . VAL A 1 150 ? -6.337 -12.414 12.061 1.00 54.00 150 VAL A N 1
ATOM 1230 C CA . VAL A 1 150 ? -5.803 -11.392 11.152 1.00 54.00 150 VAL A CA 1
ATOM 1231 C C . VAL A 1 150 ? -6.560 -10.073 11.268 1.00 54.00 150 VAL A C 1
ATOM 1233 O O . VAL A 1 150 ? -7.336 -9.688 10.400 1.00 54.00 150 VAL A O 1
ATOM 1236 N N . LEU A 1 151 ? -6.273 -9.346 12.346 1.00 52.16 151 LEU A N 1
ATOM 1237 C CA . LEU A 1 151 ? -6.577 -7.912 12.460 1.00 52.16 151 LEU A CA 1
ATOM 1238 C C . LEU A 1 151 ? -5.321 -7.036 12.305 1.00 52.16 151 LEU A C 1
ATOM 1240 O O . LEU A 1 151 ? -5.398 -5.812 12.392 1.00 52.16 151 LEU A O 1
ATOM 1244 N N . SER A 1 152 ? -4.146 -7.631 12.077 1.00 51.00 152 SER A N 1
ATOM 1245 C CA . SER A 1 152 ? -2.891 -6.883 12.001 1.00 51.00 152 SER A CA 1
ATOM 1246 C C . SER A 1 152 ? -2.522 -6.540 10.558 1.00 51.00 152 SER A C 1
ATOM 1248 O O . SER A 1 152 ? -1.867 -7.322 9.870 1.00 51.00 152 SER A O 1
ATOM 1250 N N . PHE A 1 153 ? -2.883 -5.340 10.113 1.00 52.69 153 PHE A N 1
ATOM 1251 C CA . PHE A 1 153 ? -2.302 -4.739 8.913 1.00 52.69 153 PHE A CA 1
ATOM 1252 C C . PHE A 1 153 ? -1.088 -3.905 9.318 1.00 52.69 153 PHE A C 1
ATOM 1254 O O . PHE A 1 153 ? -1.151 -3.097 10.246 1.00 52.69 153 PHE A O 1
ATOM 1261 N N . ARG A 1 154 ? 0.040 -4.085 8.626 1.00 50.97 154 ARG A N 1
ATOM 1262 C CA . ARG A 1 154 ? 1.206 -3.222 8.819 1.00 50.97 154 ARG A CA 1
ATOM 1263 C C . ARG A 1 154 ? 1.055 -1.989 7.941 1.00 50.97 154 ARG A C 1
ATOM 1265 O O . ARG A 1 154 ? 1.388 -2.020 6.761 1.00 50.97 154 ARG A O 1
ATOM 1272 N N . VAL A 1 155 ? 0.595 -0.898 8.538 1.00 52.97 155 VAL A N 1
ATOM 1273 C CA . VAL A 1 155 ? 0.631 0.423 7.908 1.00 52.97 155 VAL A CA 1
ATOM 1274 C C . VAL A 1 155 ? 1.974 1.068 8.242 1.00 52.97 155 VAL A C 1
ATOM 1276 O O . VAL A 1 155 ? 2.306 1.271 9.408 1.00 52.97 155 VAL A O 1
ATOM 1279 N N . THR A 1 156 ? 2.781 1.363 7.226 1.00 51.94 156 THR A N 1
ATOM 1280 C CA . THR A 1 156 ? 3.987 2.184 7.382 1.00 51.94 156 THR A CA 1
ATOM 1281 C C . THR A 1 156 ? 3.706 3.572 6.830 1.00 51.94 156 THR A C 1
ATOM 1283 O O . THR A 1 156 ? 3.659 3.746 5.615 1.00 51.94 156 THR A O 1
ATOM 1286 N N . CYS A 1 157 ? 3.531 4.551 7.717 1.00 55.22 157 CYS A N 1
ATOM 1287 C CA . CYS A 1 157 ? 3.466 5.961 7.346 1.00 55.22 157 CYS A CA 1
ATOM 1288 C C . CYS A 1 157 ? 4.836 6.600 7.579 1.00 55.22 157 CYS A C 1
ATOM 1290 O O . CYS A 1 157 ? 5.320 6.637 8.710 1.00 55.22 157 CYS A O 1
ATOM 1292 N N . GLU A 1 158 ? 5.458 7.116 6.524 1.00 59.41 158 GLU A N 1
ATOM 1293 C CA . GLU A 1 158 ? 6.624 7.990 6.647 1.00 59.41 158 GLU A CA 1
ATOM 1294 C C . GLU A 1 158 ? 6.118 9.431 6.771 1.00 59.41 158 GLU A C 1
ATOM 1296 O O . GLU A 1 158 ? 5.423 9.928 5.887 1.00 59.41 158 GLU A O 1
ATOM 1301 N N . ARG A 1 159 ? 6.404 10.089 7.900 1.00 64.75 159 ARG A N 1
ATOM 1302 C CA . ARG A 1 159 ? 5.971 11.466 8.170 1.00 64.75 159 ARG A CA 1
ATOM 1303 C C . ARG A 1 159 ? 7.202 12.333 8.375 1.00 64.75 159 ARG A C 1
ATOM 1305 O O . ARG A 1 159 ? 8.047 12.026 9.211 1.00 64.75 159 ARG A O 1
ATOM 1312 N N . THR A 1 160 ? 7.289 13.426 7.630 1.00 60.19 160 THR A N 1
ATOM 1313 C CA . THR A 1 160 ? 8.304 14.465 7.808 1.00 60.19 160 THR A CA 1
ATOM 1314 C C . THR A 1 160 ? 7.598 15.811 7.987 1.00 60.19 160 THR A C 1
ATOM 1316 O O . THR A 1 160 ? 6.558 16.053 7.379 1.00 60.19 160 THR A O 1
ATOM 1319 N N . GLY A 1 161 ? 8.117 16.669 8.871 1.00 67.25 161 GLY A N 1
ATOM 1320 C CA . GLY A 1 161 ? 7.530 17.983 9.173 1.00 67.25 161 GLY A CA 1
ATOM 1321 C C . GLY A 1 161 ? 6.837 18.086 10.538 1.00 67.25 161 GLY A C 1
ATOM 1322 O O . GLY A 1 161 ? 6.736 17.111 11.284 1.00 67.25 161 GLY A O 1
ATOM 1323 N N . ASN A 1 162 ? 6.389 19.298 10.872 1.00 70.75 162 ASN A N 1
ATOM 1324 C CA . ASN A 1 162 ? 5.816 19.652 12.171 1.00 70.75 162 ASN A CA 1
ATOM 1325 C C . ASN A 1 162 ? 4.277 19.633 12.104 1.00 70.75 162 ASN A C 1
ATOM 1327 O O . ASN A 1 162 ? 3.685 20.387 11.339 1.00 70.75 162 ASN A O 1
ATOM 1331 N N . HIS A 1 163 ? 3.634 18.771 12.888 1.00 73.19 163 HIS A N 1
ATOM 1332 C CA . HIS A 1 163 ? 2.181 18.564 12.912 1.00 73.19 163 HIS A CA 1
ATOM 1333 C C . HIS A 1 163 ? 1.693 18.453 14.361 1.00 73.19 163 HIS A C 1
ATOM 1335 O O . HIS A 1 163 ? 2.482 18.120 15.245 1.00 73.19 163 HIS A O 1
ATOM 1341 N N . LYS A 1 164 ? 0.409 18.735 14.614 1.00 74.12 164 LYS A N 1
ATOM 1342 C CA . LYS A 1 164 ? -0.147 18.779 15.982 1.00 74.12 164 LYS A CA 1
ATOM 1343 C C . LYS A 1 164 ? -0.972 17.555 16.397 1.00 7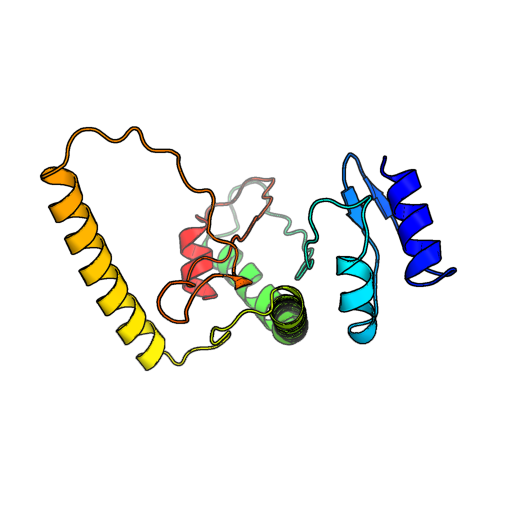4.12 164 LYS A C 1
ATOM 1345 O O . LYS A 1 164 ? -1.425 17.515 17.530 1.00 74.12 164 LYS A O 1
ATOM 1350 N N . PHE A 1 165 ? -1.131 16.564 15.522 1.00 75.12 165 PHE A N 1
ATOM 1351 C CA . PHE A 1 165 ? -1.971 15.386 15.763 1.00 75.12 165 PHE A CA 1
ATOM 1352 C C . PHE A 1 165 ? -1.170 14.077 15.836 1.00 75.12 165 PHE A C 1
ATOM 1354 O O . PHE A 1 165 ? -0.229 13.848 15.067 1.00 75.12 165 PHE A O 1
ATOM 1361 N N . ASP A 1 166 ? -1.592 13.174 16.716 1.00 79.06 166 ASP A N 1
ATOM 1362 C CA . ASP A 1 166 ? -1.067 11.816 16.826 1.00 79.06 166 ASP A CA 1
ATOM 1363 C C . ASP A 1 166 ? -1.660 10.897 15.741 1.00 79.06 166 ASP A C 1
ATOM 1365 O O . ASP A 1 166 ? -2.766 11.083 15.230 1.00 79.06 166 ASP A O 1
ATOM 1369 N N . SER A 1 167 ? -0.914 9.853 15.393 1.00 74.56 167 SER A N 1
ATOM 1370 C CA . SER A 1 167 ? -1.321 8.822 14.437 1.00 74.56 167 SER A CA 1
ATOM 1371 C C . SER A 1 167 ? -2.603 8.106 14.875 1.00 74.56 167 SER A C 1
ATOM 1373 O O . SER A 1 167 ? -3.408 7.729 14.027 1.00 74.56 167 SER A O 1
ATOM 1375 N N . ASN A 1 168 ? -2.833 7.971 16.185 1.00 76.50 168 ASN A N 1
ATOM 1376 C CA . ASN A 1 168 ? -4.064 7.387 16.723 1.00 76.50 168 ASN A CA 1
ATOM 1377 C C . ASN A 1 168 ? -5.305 8.246 16.433 1.00 76.50 168 ASN A C 1
ATOM 1379 O O . ASN A 1 168 ? -6.369 7.700 16.153 1.00 76.50 168 ASN A O 1
ATOM 1383 N N . GLN A 1 169 ? -5.175 9.577 16.463 1.00 77.44 169 GLN A N 1
ATOM 1384 C CA . GLN A 1 169 ? -6.294 10.486 16.193 1.00 77.44 169 GLN A CA 1
ATOM 1385 C C . GLN A 1 169 ? -6.736 10.373 14.732 1.00 77.44 169 GLN A C 1
ATOM 1387 O O . GLN A 1 169 ? -7.917 10.188 14.451 1.00 77.44 169 GLN A O 1
ATOM 1392 N N . ILE A 1 170 ? -5.772 10.356 13.809 1.00 76.31 170 ILE A N 1
ATOM 1393 C CA . ILE A 1 170 ? -6.001 10.076 12.384 1.00 76.31 170 ILE A CA 1
ATOM 1394 C C . ILE A 1 170 ? -6.659 8.710 12.197 1.00 76.31 170 ILE A C 1
ATOM 1396 O O . ILE A 1 170 ? -7.675 8.612 11.514 1.00 76.31 170 ILE A O 1
ATOM 1400 N N . ALA A 1 171 ? -6.124 7.666 12.836 1.00 75.56 171 ALA A N 1
ATOM 1401 C CA . ALA A 1 171 ? -6.681 6.322 12.727 1.00 75.56 171 ALA A CA 1
ATOM 1402 C C . ALA A 1 171 ? -8.152 6.272 13.171 1.00 75.56 171 ALA A C 1
ATOM 1404 O O . ALA A 1 171 ? -8.956 5.666 12.478 1.00 75.56 171 ALA A O 1
ATOM 1405 N N . SER A 1 172 ? -8.516 6.961 14.259 1.00 73.81 172 SER A N 1
ATOM 1406 C CA . SER A 1 172 ? -9.908 7.036 14.734 1.00 73.81 172 SER A CA 1
ATOM 1407 C C . SER A 1 172 ? -10.846 7.864 13.851 1.00 73.81 172 SER A C 1
ATOM 1409 O O . SER A 1 172 ? -12.058 7.699 13.922 1.00 73.81 172 SER A O 1
ATOM 1411 N N . LEU A 1 173 ? -10.307 8.787 13.051 1.00 73.31 173 LEU A N 1
ATOM 1412 C CA . LEU A 1 173 ? -11.102 9.657 12.184 1.00 73.31 173 LEU A CA 1
ATOM 1413 C C . LEU A 1 173 ? -11.449 8.992 10.846 1.00 73.31 173 LEU A C 1
ATOM 1415 O O . LEU A 1 173 ? -12.460 9.336 10.229 1.00 73.31 173 LEU A O 1
ATOM 1419 N N . ILE A 1 174 ? -10.565 8.112 10.376 1.00 70.25 174 ILE A N 1
ATOM 1420 C CA . ILE A 1 174 ? -10.610 7.507 9.041 1.00 70.25 174 ILE A CA 1
ATOM 1421 C C . ILE A 1 174 ? -11.020 6.032 9.082 1.00 70.25 174 ILE A C 1
ATOM 1423 O O . ILE A 1 174 ? -11.659 5.572 8.134 1.00 70.25 174 ILE A O 1
ATOM 1427 N N . GLY A 1 175 ? -10.599 5.296 10.116 1.00 59.03 175 GLY A N 1
ATOM 1428 C CA . GLY A 1 175 ? -10.932 3.884 10.324 1.00 59.03 175 GLY A CA 1
ATOM 1429 C C . GLY A 1 175 ? -12.330 3.709 10.888 1.00 59.03 175 GLY A C 1
ATOM 1430 O O . GLY A 1 175 ? -13.012 2.781 10.407 1.00 59.03 175 GLY A O 1
#

Secondary structure (DSSP, 8-state):
-HHHHHHHHHHHT-TT--EEEETTEEEE---GGGHHHHHT-SS-S--------------SSSS--HHHHHHHHHHHHHHTHHHHHHHHHHHHHHHT--S-SS--HHHHHHHHHHHHHHHHHHHHHHHH-------------TTT--TTT-----------S--S--HHHHHHHH-

Radius of gyration: 20.31 Å; chains: 1; bounding box: 42×49×57 Å

Foldseek 3Di:
DQVVQVVLCCVQAHVPWDWDDDVPDIDTDHDLVCLVSVVVRDVDDDDDQDQDDDDDDDDDDDDDDLVNVLVVLQVVCVVSVVSNVVSVVSVCVNLVQPEDPDDDPVRVVVLVVVVVVVVVVVVVVVVVDPDDDDPPPPDDRSNPDDHSRPPDDDDDDDDDDDHDDDPVVSVVSRD